Protein AF-A0AA88YT60-F1 (afdb_monomer_lite)

Foldseek 3Di:
DPQKDWAADPDPVDQPDDPPQFQPWDWDQDPVRDTDTQFTWHQADPVSITIGHGVVVVCVVVVHDPVNVVVVVD

Organism: Pinctada imbricata (NCBI:txid66713)

Sequence (74 aa):
MKGQYEVESGSIHNPFFITGDSGSAVFQKEIDGKLVCIGIAIGKTSYDTTVVTPIGAVLDALGLTDSDVKKLHS

Structure (mmCIF, N/CA/C/O backbone):
data_AF-A0AA88YT60-F1
#
_entry.id   AF-A0AA88YT60-F1
#
loop_
_atom_site.group_PDB
_atom_site.id
_atom_site.type_symbol
_atom_site.label_atom_id
_atom_site.label_alt_id
_atom_site.label_comp_id
_atom_site.label_asym_id
_atom_site.label_entity_id
_atom_site.label_seq_id
_atom_site.pdbx_PDB_ins_code
_atom_site.Cartn_x
_atom_site.Cartn_y
_atom_site.Cartn_z
_atom_site.occupancy
_atom_site.B_iso_or_equiv
_atom_site.auth_seq_id
_atom_site.auth_comp_id
_atom_site.auth_asym_id
_atom_site.auth_atom_id
_atom_site.pdbx_PDB_model_num
ATOM 1 N N . MET A 1 1 ? -5.359 -3.939 -13.292 1.00 68.69 1 MET A N 1
ATOM 2 C CA . MET A 1 1 ? -5.797 -4.855 -12.209 1.00 68.69 1 MET A CA 1
ATOM 3 C C . MET A 1 1 ? -7.012 -4.226 -11.534 1.00 68.69 1 MET A C 1
ATOM 5 O O . MET A 1 1 ? -6.955 -3.040 -11.248 1.00 68.69 1 MET A O 1
ATOM 9 N N . LYS A 1 2 ? -8.135 -4.938 -11.359 1.00 86.81 2 LYS A N 1
ATOM 10 C CA . LYS A 1 2 ? -9.355 -4.335 -10.783 1.00 86.81 2 LYS A CA 1
ATOM 11 C C . LYS A 1 2 ? -9.201 -4.190 -9.262 1.00 86.81 2 LYS A C 1
ATOM 13 O O . LYS A 1 2 ? -8.817 -5.154 -8.610 1.00 86.81 2 LYS A O 1
ATOM 18 N N . GLY A 1 3 ? -9.520 -3.014 -8.716 1.00 90.25 3 GLY A N 1
ATOM 19 C CA . GLY A 1 3 ? -9.529 -2.766 -7.266 1.00 90.25 3 GLY A CA 1
ATOM 20 C C . GLY A 1 3 ? -8.155 -2.539 -6.624 1.00 90.25 3 GLY A C 1
ATOM 21 O O . GLY A 1 3 ? -8.030 -2.707 -5.419 1.00 90.25 3 GLY A O 1
ATOM 22 N N . GLN A 1 4 ? -7.137 -2.195 -7.415 1.00 95.19 4 GLN A N 1
ATOM 23 C CA . GLN A 1 4 ? -5.792 -1.851 -6.940 1.00 95.19 4 GLN A CA 1
ATOM 24 C C . GLN A 1 4 ? -5.519 -0.373 -7.217 1.00 95.19 4 GLN A C 1
ATOM 26 O O . GLN A 1 4 ? -6.053 0.165 -8.190 1.00 95.19 4 GLN A O 1
ATOM 31 N N . TYR A 1 5 ? -4.681 0.261 -6.401 1.00 94.31 5 TYR A N 1
ATOM 32 C CA . TYR A 1 5 ? -4.129 1.570 -6.732 1.00 94.31 5 TYR A CA 1
ATOM 33 C C . TYR A 1 5 ? -2.874 1.414 -7.583 1.00 94.31 5 TYR A C 1
ATOM 35 O O . TYR A 1 5 ? -2.096 0.472 -7.414 1.00 94.31 5 TYR A O 1
ATOM 43 N N . GLU A 1 6 ? -2.684 2.374 -8.476 1.00 92.94 6 GLU A N 1
ATOM 44 C CA . GLU A 1 6 ? -1.469 2.547 -9.256 1.00 92.94 6 GLU A CA 1
ATOM 45 C C . GLU A 1 6 ? -0.825 3.862 -8.822 1.00 92.94 6 GLU A C 1
ATOM 47 O O . GLU A 1 6 ? -1.478 4.906 -8.825 1.00 92.94 6 GLU A O 1
ATOM 52 N N . VAL A 1 7 ? 0.427 3.795 -8.371 1.00 89.69 7 VAL A N 1
ATOM 53 C CA . VAL A 1 7 ? 1.176 4.953 -7.882 1.00 89.69 7 VAL A CA 1
ATOM 54 C C . VAL A 1 7 ? 2.358 5.200 -8.802 1.00 89.69 7 VAL A C 1
ATOM 56 O O . VAL A 1 7 ? 3.251 4.360 -8.947 1.00 89.69 7 VAL A O 1
ATOM 59 N N . GLU A 1 8 ? 2.352 6.371 -9.420 1.00 87.69 8 GLU A N 1
ATOM 60 C CA . GLU A 1 8 ? 3.406 6.832 -10.312 1.00 87.69 8 GLU A CA 1
ATOM 61 C C . GLU A 1 8 ? 4.429 7.665 -9.536 1.00 87.69 8 GLU A C 1
ATOM 63 O O . GLU A 1 8 ? 4.081 8.413 -8.618 1.00 87.69 8 GLU A O 1
ATOM 68 N N . SER A 1 9 ? 5.704 7.560 -9.914 1.00 83.44 9 SER A N 1
ATOM 69 C CA . SER A 1 9 ? 6.707 8.497 -9.414 1.00 83.44 9 SER A CA 1
ATOM 70 C C . SER A 1 9 ? 6.610 9.817 -10.173 1.00 83.44 9 SER A C 1
ATOM 72 O O . SER A 1 9 ? 6.556 9.834 -11.400 1.00 83.44 9 SER A O 1
ATOM 74 N N . GLY A 1 10 ? 6.693 10.936 -9.451 1.00 79.19 10 GLY A N 1
ATOM 75 C CA . GLY A 1 10 ? 6.861 12.258 -10.063 1.00 79.19 10 GLY A CA 1
ATOM 76 C C . GLY A 1 10 ? 8.242 12.476 -10.698 1.00 79.19 10 GLY A C 1
ATOM 77 O O . GLY A 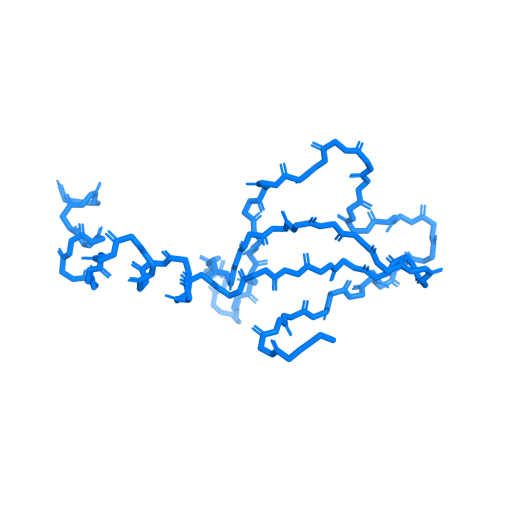1 10 ? 8.476 13.518 -11.303 1.00 79.19 10 GLY A O 1
ATOM 78 N N . SER A 1 11 ? 9.173 11.525 -10.548 1.00 79.31 11 SER A N 1
ATOM 79 C CA . SER A 1 11 ? 10.519 11.584 -11.116 1.00 79.31 11 SER A CA 1
ATOM 80 C C . SER A 1 11 ? 10.890 10.272 -11.797 1.00 79.31 11 SER A C 1
ATOM 82 O O . SER A 1 11 ? 10.867 9.210 -11.181 1.00 79.31 11 SER A O 1
ATOM 84 N N . ILE A 1 12 ? 11.335 10.365 -13.052 1.00 70.94 12 ILE A N 1
ATOM 85 C CA . ILE A 1 12 ? 11.816 9.223 -13.847 1.00 70.94 12 ILE A CA 1
ATOM 86 C C . ILE A 1 12 ? 13.109 8.633 -13.252 1.00 70.94 12 ILE A C 1
ATOM 88 O O . ILE A 1 12 ? 13.389 7.450 -13.413 1.00 70.94 12 ILE A O 1
ATOM 92 N N . HIS A 1 13 ? 13.906 9.440 -12.544 1.00 77.62 13 HIS A N 1
ATOM 93 C CA . HIS A 1 13 ? 15.209 9.021 -12.012 1.00 77.62 13 HIS A CA 1
ATOM 94 C C . HIS A 1 13 ? 15.164 8.518 -10.571 1.00 77.62 13 HIS A C 1
ATOM 96 O O . HIS A 1 13 ? 16.150 7.959 -10.098 1.00 77.62 13 HIS A O 1
ATOM 102 N N . ASN A 1 14 ? 14.051 8.732 -9.870 1.00 80.44 14 ASN A N 1
ATOM 103 C CA . ASN A 1 14 ? 13.878 8.258 -8.507 1.00 80.44 14 ASN A CA 1
ATOM 104 C C . ASN A 1 14 ? 12.588 7.439 -8.441 1.00 80.44 14 ASN A C 1
ATOM 106 O O . ASN A 1 14 ? 11.510 8.024 -8.284 1.00 80.44 14 ASN A O 1
ATOM 110 N N . PRO A 1 15 ? 12.668 6.114 -8.645 1.00 79.81 15 PRO A N 1
ATOM 111 C CA . PRO A 1 15 ? 11.488 5.272 -8.594 1.00 79.81 15 PRO A CA 1
ATOM 112 C C . PRO A 1 15 ? 10.862 5.361 -7.201 1.00 79.81 15 PRO A C 1
ATOM 114 O O . PRO A 1 15 ? 11.562 5.404 -6.192 1.00 79.81 15 PRO A O 1
ATOM 117 N N . PHE A 1 16 ? 9.531 5.401 -7.153 1.00 82.25 16 PHE A N 1
ATOM 118 C CA . PHE A 1 16 ? 8.802 5.445 -5.885 1.00 82.25 16 PHE A CA 1
ATOM 119 C C . PHE A 1 16 ? 8.975 4.135 -5.096 1.00 82.25 16 PHE A C 1
ATOM 121 O O . PHE A 1 16 ? 9.008 4.167 -3.871 1.00 82.25 16 PHE A O 1
ATOM 128 N N . PHE A 1 17 ? 9.129 3.009 -5.804 1.00 87.38 17 PHE A N 1
ATOM 129 C CA . PHE A 1 17 ? 9.371 1.670 -5.257 1.00 87.38 17 PHE A CA 1
ATOM 130 C C . PHE A 1 17 ? 10.458 0.939 -6.044 1.00 87.38 17 PHE A C 1
ATOM 132 O O . PHE A 1 17 ? 10.512 1.026 -7.275 1.00 87.38 17 PHE A O 1
ATOM 139 N N . ILE A 1 18 ? 11.267 0.142 -5.347 1.00 88.62 18 ILE A N 1
ATOM 140 C CA . ILE A 1 18 ? 12.258 -0.761 -5.940 1.00 88.62 18 ILE A CA 1
ATOM 141 C C . ILE A 1 18 ? 12.020 -2.220 -5.530 1.00 88.62 18 ILE A C 1
ATOM 143 O O . ILE A 1 18 ? 11.228 -2.545 -4.644 1.00 88.62 18 ILE A O 1
ATOM 147 N N . THR A 1 19 ? 12.697 -3.144 -6.217 1.00 86.75 19 THR A N 1
ATOM 148 C CA . THR A 1 19 ? 12.668 -4.567 -5.860 1.00 86.75 19 THR A CA 1
ATOM 149 C C . THR A 1 19 ? 13.152 -4.751 -4.423 1.00 86.75 19 THR A C 1
ATOM 151 O O . THR A 1 19 ? 14.273 -4.369 -4.101 1.00 86.75 19 THR A O 1
ATOM 154 N N . GLY A 1 20 ? 12.321 -5.374 -3.588 1.00 89.12 20 GLY A N 1
ATOM 155 C CA . GLY A 1 20 ? 12.567 -5.535 -2.151 1.00 89.12 20 GLY A CA 1
ATOM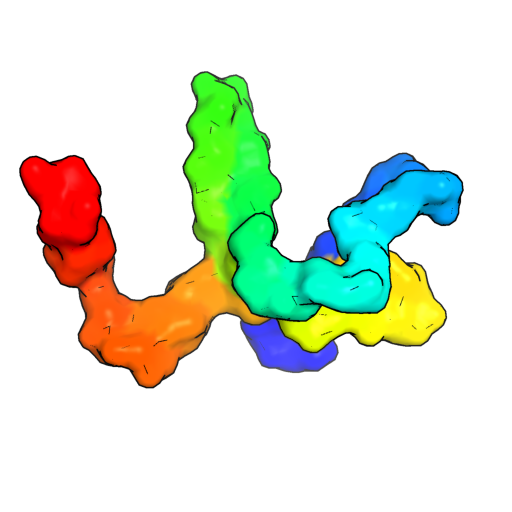 156 C C . GLY A 1 20 ? 11.541 -4.812 -1.278 1.00 89.12 20 GLY A C 1
ATOM 157 O O . GLY A 1 20 ? 11.284 -5.262 -0.170 1.00 89.12 20 GLY A O 1
ATOM 158 N N . ASP A 1 21 ? 10.864 -3.792 -1.808 1.00 91.06 21 ASP A N 1
ATOM 159 C CA . ASP A 1 21 ? 9.910 -2.977 -1.038 1.00 91.06 21 ASP A CA 1
ATOM 160 C C . ASP A 1 21 ? 8.506 -3.602 -0.920 1.00 91.06 21 ASP A C 1
ATOM 162 O O . ASP A 1 21 ? 7.587 -3.000 -0.359 1.00 91.06 21 ASP A O 1
ATOM 166 N N . SER A 1 22 ? 8.301 -4.810 -1.453 1.00 92.62 22 SER A N 1
ATO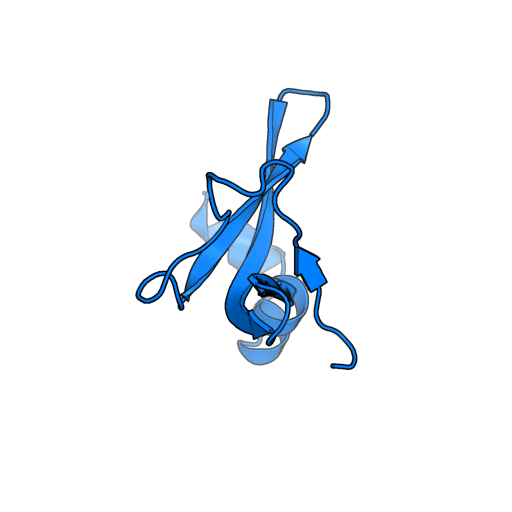M 167 C CA . SER A 1 22 ? 7.019 -5.520 -1.357 1.00 92.62 22 SER A CA 1
ATOM 168 C C . SER A 1 22 ? 6.615 -5.728 0.105 1.00 92.62 22 SER A C 1
ATOM 170 O O . SER A 1 22 ? 7.427 -6.137 0.928 1.00 92.62 22 SER A O 1
ATOM 172 N N . GLY A 1 23 ? 5.350 -5.457 0.428 1.00 93.50 23 GLY A N 1
ATOM 173 C CA . GLY A 1 23 ? 4.844 -5.482 1.802 1.00 93.50 23 GLY A CA 1
ATOM 174 C C . GLY A 1 23 ? 4.991 -4.156 2.556 1.00 93.50 23 GLY A C 1
ATOM 175 O O . GLY A 1 23 ? 4.430 -4.024 3.643 1.00 93.50 23 GLY A O 1
ATOM 176 N N . SER A 1 24 ? 5.676 -3.156 1.993 1.00 94.75 24 SER A N 1
ATOM 177 C CA . SER A 1 24 ? 5.759 -1.827 2.608 1.00 94.75 24 SER A CA 1
ATOM 178 C C . SER A 1 24 ? 4.407 -1.117 2.602 1.00 94.75 24 SER A C 1
ATOM 180 O O . SER A 1 24 ? 3.646 -1.192 1.632 1.00 94.75 24 SER A O 1
ATOM 182 N N . ALA A 1 25 ? 4.126 -0.387 3.680 1.00 94.50 25 ALA A N 1
ATOM 183 C CA . ALA A 1 25 ? 2.961 0.482 3.768 1.00 94.50 25 ALA A CA 1
ATOM 184 C C . ALA A 1 25 ? 3.157 1.747 2.920 1.00 94.50 25 ALA A C 1
ATOM 186 O O . ALA A 1 25 ? 4.235 2.343 2.899 1.00 94.50 25 ALA A O 1
ATOM 187 N N . VAL A 1 26 ? 2.092 2.169 2.245 1.00 94.62 26 VAL A N 1
ATOM 188 C CA . VAL A 1 26 ? 2.059 3.369 1.407 1.00 94.62 26 VAL A CA 1
ATOM 189 C C . VAL A 1 26 ? 1.180 4.408 2.080 1.00 94.62 26 VAL A C 1
ATOM 191 O O . VAL A 1 26 ? 0.040 4.120 2.446 1.00 94.62 26 VAL A O 1
ATOM 194 N N . PHE A 1 27 ? 1.703 5.625 2.219 1.00 94.81 27 PHE A N 1
ATOM 195 C CA . PHE A 1 27 ? 1.021 6.721 2.897 1.00 94.81 27 PHE A CA 1
ATOM 196 C C . PHE A 1 27 ? 0.789 7.897 1.957 1.00 94.81 27 PHE A C 1
ATOM 198 O O . PHE A 1 27 ? 1.685 8.305 1.219 1.00 94.81 27 PHE A O 1
ATOM 205 N N . GLN A 1 28 ? -0.400 8.483 2.044 1.00 93.12 28 GLN A N 1
ATOM 206 C CA . GLN A 1 28 ? -0.697 9.788 1.479 1.00 93.12 28 GLN A CA 1
ATOM 207 C C . GLN A 1 28 ? -0.561 10.847 2.570 1.00 93.12 28 GLN A C 1
ATOM 209 O O . GLN A 1 28 ? -1.064 10.675 3.680 1.00 93.12 28 GLN A O 1
ATOM 214 N N . LYS A 1 29 ? 0.109 11.955 2.248 1.00 94.31 29 LYS A N 1
ATOM 215 C CA . LYS A 1 29 ? 0.133 13.137 3.107 1.00 94.31 29 LYS A CA 1
ATOM 216 C C . LYS A 1 29 ? -1.075 14.019 2.798 1.00 94.31 29 LYS A C 1
ATOM 218 O O . LYS A 1 29 ? -1.215 14.484 1.669 1.00 94.31 29 LYS A O 1
ATOM 223 N N . GLU A 1 30 ? -1.924 14.249 3.790 1.00 93.94 30 GLU A N 1
ATOM 224 C CA . GLU A 1 30 ? -3.050 15.178 3.693 1.00 93.94 30 GLU A CA 1
ATOM 225 C C . GLU A 1 30 ? -2.597 16.643 3.811 1.00 93.94 30 GLU A C 1
ATOM 227 O O . GLU A 1 30 ? -1.461 16.944 4.191 1.00 93.94 30 GLU A O 1
ATOM 232 N N . ILE A 1 31 ? -3.502 17.575 3.489 1.00 94.12 31 ILE A N 1
ATOM 233 C CA . ILE A 1 31 ? -3.244 19.026 3.517 1.00 94.12 31 ILE A CA 1
ATOM 234 C C . ILE A 1 31 ? -2.828 19.496 4.920 1.00 94.12 31 ILE A C 1
ATOM 236 O O . ILE A 1 31 ? -1.978 20.375 5.048 1.00 94.12 31 ILE A O 1
ATOM 240 N N . ASP A 1 32 ? -3.387 18.893 5.971 1.00 94.75 32 ASP A N 1
ATOM 241 C CA . ASP A 1 32 ? -3.066 19.208 7.368 1.00 94.75 32 ASP A CA 1
ATOM 242 C C . ASP A 1 32 ? -1.750 18.567 7.857 1.00 94.75 32 ASP A C 1
ATOM 244 O O . ASP A 1 32 ? -1.333 18.775 8.996 1.00 94.75 32 ASP A O 1
ATOM 248 N N . GLY A 1 33 ? -1.074 17.807 6.990 1.00 93.19 33 GLY A N 1
ATOM 249 C CA . GLY A 1 33 ? 0.195 17.151 7.264 1.00 93.19 33 GLY A CA 1
ATOM 250 C C . GLY A 1 33 ? 0.088 15.745 7.849 1.00 93.19 33 GLY A C 1
ATOM 251 O O . GLY A 1 33 ? 1.134 15.119 8.034 1.00 93.19 33 GLY A O 1
ATOM 252 N N . LYS A 1 34 ? -1.118 15.221 8.105 1.00 94.25 34 LYS A N 1
ATOM 253 C CA . LYS A 1 34 ? -1.297 13.832 8.546 1.00 94.25 34 LYS A CA 1
ATOM 254 C C . LYS A 1 34 ? -0.901 12.847 7.452 1.00 94.25 34 LYS A C 1
ATOM 256 O O . LYS A 1 34 ? -1.088 13.101 6.265 1.00 94.25 34 LYS A O 1
ATOM 261 N N . LEU A 1 35 ? -0.363 11.704 7.872 1.00 94.25 35 LEU A N 1
ATOM 262 C CA . LEU A 1 35 ? -0.098 10.570 6.995 1.00 94.25 35 LEU A CA 1
ATOM 263 C C . LEU A 1 35 ? -1.223 9.553 7.147 1.00 94.25 35 LEU A C 1
ATOM 265 O O . LEU A 1 35 ? -1.430 9.012 8.232 1.00 94.25 35 LEU A O 1
ATOM 269 N N . VAL A 1 36 ? -1.922 9.281 6.052 1.00 93.25 36 VAL A N 1
ATOM 270 C CA . VAL A 1 36 ? -2.978 8.272 5.986 1.00 93.25 36 VAL A CA 1
ATOM 271 C C . VAL A 1 36 ? -2.450 7.083 5.205 1.00 93.25 36 VAL A C 1
ATOM 273 O O . VAL A 1 36 ? -2.000 7.231 4.069 1.00 93.25 36 VAL A O 1
ATOM 276 N N . CYS A 1 37 ? -2.472 5.900 5.822 1.00 94.25 37 CYS A N 1
ATOM 277 C CA . CYS A 1 37 ? -2.134 4.665 5.122 1.00 94.25 37 CYS A CA 1
ATOM 278 C C . CYS A 1 37 ? -3.196 4.413 4.051 1.00 94.25 37 CYS A C 1
ATOM 280 O O . CYS A 1 37 ? -4.377 4.297 4.370 1.00 94.25 37 CYS A O 1
ATOM 282 N N . ILE A 1 38 ? -2.779 4.331 2.791 1.00 95.00 38 ILE A N 1
ATOM 283 C CA . ILE A 1 38 ? -3.678 4.039 1.672 1.00 95.00 38 ILE A CA 1
ATOM 284 C C . ILE A 1 38 ? -3.616 2.567 1.271 1.00 95.00 38 ILE A C 1
ATOM 286 O O . ILE A 1 38 ? -4.574 2.051 0.697 1.00 95.00 38 ILE A O 1
ATOM 290 N N . GLY A 1 39 ? -2.534 1.858 1.599 1.00 95.94 39 GLY A N 1
ATOM 291 C CA . GLY A 1 39 ? -2.399 0.459 1.222 1.00 95.94 39 GLY A CA 1
ATOM 292 C C . GLY A 1 39 ? -1.020 -0.141 1.427 1.00 95.94 39 GLY A C 1
ATOM 293 O O . GLY A 1 39 ? -0.150 0.452 2.061 1.00 95.94 39 GLY A O 1
ATOM 294 N N . ILE A 1 40 ? -0.844 -1.337 0.871 1.00 96.19 40 ILE A N 1
ATOM 295 C CA . ILE A 1 40 ? 0.396 -2.113 0.918 1.00 96.19 40 ILE A CA 1
ATOM 296 C C . ILE A 1 40 ? 0.891 -2.342 -0.507 1.00 96.19 40 ILE A C 1
ATOM 298 O O . ILE A 1 40 ? 0.129 -2.786 -1.367 1.00 96.19 40 ILE A O 1
ATOM 302 N N . ALA A 1 41 ? 2.164 -2.056 -0.764 1.00 95.25 41 ALA A N 1
ATOM 303 C CA . ALA A 1 41 ? 2.762 -2.295 -2.068 1.00 95.25 41 ALA A CA 1
ATOM 304 C C . ALA A 1 41 ? 2.941 -3.792 -2.337 1.00 95.25 41 ALA A C 1
ATOM 306 O O . ALA A 1 41 ? 3.481 -4.526 -1.507 1.00 95.25 41 ALA A O 1
ATOM 307 N N . ILE A 1 42 ? 2.521 -4.238 -3.521 1.00 94.81 42 ILE A N 1
ATOM 308 C CA . ILE A 1 42 ? 2.577 -5.654 -3.922 1.00 94.81 42 ILE A CA 1
ATOM 309 C C . ILE A 1 42 ? 3.475 -5.911 -5.131 1.00 94.81 42 ILE A C 1
ATOM 311 O O . ILE A 1 42 ? 3.709 -7.061 -5.491 1.00 94.81 42 ILE A O 1
ATOM 315 N N . GLY A 1 43 ? 3.977 -4.856 -5.769 1.00 91.44 43 GLY A N 1
ATOM 316 C CA . GLY A 1 43 ? 4.873 -4.973 -6.909 1.00 91.44 43 GLY A CA 1
ATOM 317 C C . GLY A 1 43 ? 4.804 -3.758 -7.816 1.00 91.44 43 GLY A C 1
ATOM 318 O O . GLY A 1 43 ? 4.333 -2.692 -7.419 1.00 91.44 43 GLY A O 1
ATOM 319 N N . LYS A 1 44 ? 5.268 -3.939 -9.050 1.00 90.31 44 LYS A N 1
ATOM 320 C CA . LYS A 1 44 ? 5.272 -2.905 -10.081 1.00 90.31 44 LYS A CA 1
ATOM 321 C C . LYS A 1 44 ? 4.805 -3.440 -11.426 1.00 90.31 44 LYS A C 1
ATOM 323 O O . LYS A 1 44 ? 4.889 -4.643 -11.684 1.00 90.31 44 LYS A O 1
ATOM 328 N N . THR A 1 45 ? 4.314 -2.549 -12.276 1.00 88.94 45 THR A N 1
ATOM 329 C CA . THR A 1 45 ? 3.961 -2.869 -13.661 1.00 88.94 45 THR A CA 1
ATOM 330 C C . THR A 1 45 ? 5.201 -2.855 -14.562 1.00 88.94 45 THR A C 1
ATOM 332 O O . THR A 1 45 ? 6.297 -2.474 -14.149 1.00 88.94 45 THR A O 1
ATOM 335 N N . SER A 1 46 ? 5.029 -3.234 -15.831 1.00 86.69 46 SER A N 1
ATOM 336 C CA . SER A 1 46 ? 6.060 -3.080 -16.867 1.00 86.69 46 SER A CA 1
ATOM 337 C C . SER A 1 46 ? 6.396 -1.620 -17.198 1.00 86.69 46 SER A C 1
ATOM 339 O O . SER A 1 46 ? 7.370 -1.381 -17.904 1.00 86.69 46 SER A O 1
ATOM 341 N N . TYR A 1 47 ? 5.601 -0.661 -16.714 1.00 84.88 47 TYR A N 1
ATOM 342 C CA . TYR A 1 47 ? 5.806 0.778 -16.891 1.00 84.88 47 TYR A CA 1
ATOM 343 C C . TYR A 1 47 ? 6.425 1.440 -15.645 1.00 84.88 47 TYR A C 1
ATOM 345 O O . TYR A 1 47 ? 6.363 2.656 -15.507 1.00 84.88 47 TYR A O 1
ATOM 353 N N . ASP A 1 48 ? 6.995 0.646 -14.728 1.00 83.38 48 ASP A N 1
ATOM 354 C CA . ASP A 1 48 ? 7.600 1.089 -13.458 1.00 83.38 48 ASP A CA 1
ATOM 355 C C . ASP A 1 48 ? 6.650 1.840 -12.502 1.00 83.38 48 ASP A C 1
ATOM 357 O O . ASP A 1 48 ? 7.081 2.460 -11.528 1.00 83.38 48 ASP A O 1
ATOM 361 N N . THR A 1 49 ? 5.339 1.717 -12.706 1.00 88.50 49 THR A N 1
ATOM 362 C CA . THR A 1 49 ? 4.334 2.176 -11.741 1.00 88.50 49 THR A CA 1
ATOM 363 C C . THR A 1 49 ? 4.171 1.158 -10.618 1.00 88.50 49 THR A C 1
ATOM 365 O O . THR A 1 49 ? 4.239 -0.056 -10.834 1.00 88.50 49 THR A O 1
ATOM 368 N N . THR A 1 50 ? 3.966 1.641 -9.394 1.00 91.19 50 THR A N 1
ATOM 369 C CA . THR A 1 50 ? 3.793 0.784 -8.216 1.00 91.19 50 THR A CA 1
ATOM 370 C C . THR A 1 50 ? 2.348 0.334 -8.113 1.00 91.19 50 THR A C 1
ATOM 372 O O . THR A 1 50 ? 1.434 1.149 -8.201 1.00 91.19 50 THR A O 1
ATOM 375 N N . VAL A 1 51 ? 2.137 -0.951 -7.853 1.00 93.75 51 VAL A N 1
ATOM 376 C CA . VAL A 1 51 ? 0.816 -1.508 -7.572 1.00 93.75 51 VAL A CA 1
ATOM 377 C C . VAL A 1 51 ? 0.636 -1.634 -6.065 1.00 93.75 51 VAL A C 1
ATOM 379 O O . VAL A 1 51 ? 1.468 -2.229 -5.374 1.00 93.75 51 VAL A O 1
ATOM 382 N N . VAL A 1 52 ? -0.469 -1.090 -5.561 1.00 95.81 52 VAL A N 1
ATOM 383 C CA . VAL A 1 52 ? -0.771 -1.019 -4.130 1.00 95.81 52 VAL A CA 1
ATOM 384 C C . VAL A 1 52 ? -2.154 -1.607 -3.859 1.00 95.81 52 VAL A C 1
ATOM 386 O O . VAL A 1 52 ? -3.149 -1.171 -4.442 1.00 95.81 52 VAL A O 1
ATOM 389 N N . THR A 1 53 ? -2.220 -2.562 -2.932 1.00 97.06 53 THR A N 1
ATOM 390 C CA . THR A 1 53 ? -3.482 -3.101 -2.414 1.00 97.06 53 THR A CA 1
ATOM 391 C C . THR A 1 53 ? -4.089 -2.120 -1.421 1.00 97.06 53 THR A C 1
ATOM 393 O O . THR A 1 53 ? -3.420 -1.813 -0.431 1.00 97.06 53 THR A O 1
ATOM 396 N N . PRO A 1 54 ? -5.335 -1.648 -1.624 1.00 96.44 54 PRO A N 1
ATOM 397 C CA . PRO A 1 54 ? -5.989 -0.731 -0.699 1.00 96.44 54 PRO A CA 1
ATOM 398 C C . PRO A 1 54 ? -6.026 -1.281 0.727 1.00 96.44 54 PRO A C 1
ATOM 400 O O . PRO A 1 54 ? -6.390 -2.441 0.927 1.00 96.44 54 PRO A O 1
ATOM 403 N N . ILE A 1 55 ? -5.705 -0.447 1.722 1.00 95.06 55 ILE A N 1
ATOM 404 C CA . ILE A 1 55 ? -5.630 -0.899 3.120 1.00 95.06 55 ILE A CA 1
ATOM 405 C C . ILE A 1 55 ? -6.967 -1.472 3.605 1.00 95.06 55 ILE A C 1
ATOM 407 O O . ILE A 1 55 ? -6.971 -2.488 4.288 1.00 95.06 55 ILE A O 1
ATOM 411 N N . GLY A 1 56 ? -8.098 -0.904 3.168 1.00 92.88 56 GLY A N 1
ATOM 412 C CA . GLY A 1 56 ? -9.432 -1.420 3.491 1.00 92.88 56 GLY A CA 1
ATOM 413 C C . GLY A 1 56 ? -9.631 -2.870 3.041 1.00 92.88 56 GLY A C 1
ATOM 414 O O . GLY A 1 56 ? -10.068 -3.695 3.830 1.00 92.88 56 GLY A O 1
ATOM 415 N N . ALA A 1 57 ? -9.189 -3.222 1.828 1.00 93.31 57 ALA A N 1
ATOM 416 C CA . ALA A 1 57 ? -9.281 -4.596 1.332 1.00 93.31 57 ALA A CA 1
ATOM 417 C C . ALA A 1 57 ? -8.412 -5.576 2.143 1.00 93.31 57 ALA A C 1
ATOM 419 O O . ALA A 1 57 ? -8.773 -6.741 2.296 1.00 93.31 57 ALA A O 1
ATOM 420 N N . VAL A 1 58 ? -7.274 -5.111 2.672 1.00 93.44 58 VAL A N 1
ATOM 421 C CA . VAL A 1 58 ? -6.419 -5.908 3.565 1.00 93.44 58 VAL A CA 1
ATOM 422 C C . VAL A 1 58 ? -7.099 -6.117 4.918 1.00 93.44 58 VAL A C 1
ATOM 424 O O . VAL A 1 58 ? -7.128 -7.239 5.414 1.00 93.44 58 VAL A O 1
ATOM 427 N N . LEU A 1 59 ? -7.664 -5.058 5.505 1.00 92.25 59 LEU A N 1
ATOM 428 C CA . LEU A 1 59 ? -8.365 -5.128 6.790 1.00 92.25 59 LEU A CA 1
ATOM 429 C C . LEU A 1 59 ? -9.599 -6.034 6.710 1.00 92.25 59 LEU A C 1
ATOM 431 O O . LEU A 1 59 ? -9.759 -6.909 7.561 1.00 92.25 59 LEU A O 1
ATOM 435 N N . ASP A 1 60 ? -10.394 -5.906 5.646 1.00 92.19 60 ASP A N 1
ATOM 436 C CA . ASP A 1 60 ? -11.552 -6.763 5.383 1.00 92.19 60 ASP A CA 1
ATOM 437 C C . ASP A 1 60 ? -11.143 -8.238 5.267 1.00 92.19 60 ASP A C 1
ATOM 439 O O . ASP A 1 60 ? -11.770 -9.114 5.863 1.00 92.19 60 ASP A O 1
ATOM 443 N N . ALA A 1 61 ? -10.054 -8.526 4.544 1.00 92.69 61 ALA A N 1
ATOM 444 C CA . ALA A 1 61 ? -9.531 -9.885 4.402 1.00 92.69 61 ALA A CA 1
ATOM 445 C C . ALA A 1 61 ? -9.039 -10.482 5.733 1.00 92.69 61 ALA A C 1
ATOM 447 O O . ALA A 1 61 ? -9.072 -11.700 5.909 1.00 92.69 61 ALA A O 1
ATOM 448 N N . LEU A 1 62 ? -8.598 -9.638 6.669 1.00 91.81 62 LEU A N 1
ATOM 449 C CA . LEU A 1 62 ? -8.204 -10.032 8.023 1.00 91.81 62 LEU A CA 1
ATOM 450 C C . LEU A 1 62 ? -9.384 -10.067 9.009 1.00 91.81 62 LEU A C 1
ATOM 452 O O . LEU A 1 62 ? -9.199 -10.477 10.154 1.00 91.81 62 LEU A O 1
ATOM 456 N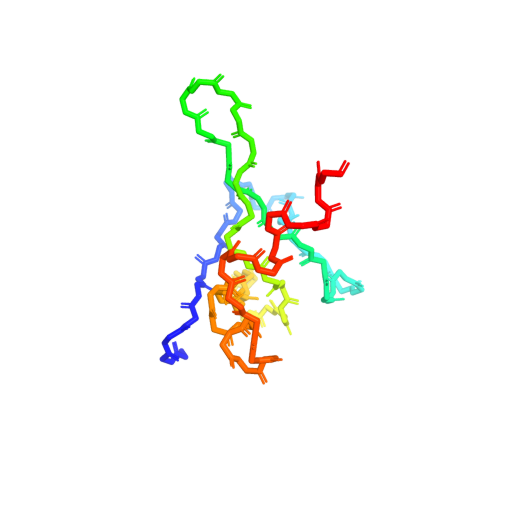 N . GLY A 1 63 ? -10.585 -9.651 8.591 1.00 91.62 63 GLY A N 1
ATOM 457 C CA . GLY A 1 63 ? -11.756 -9.536 9.460 1.00 91.62 63 GLY A CA 1
ATOM 458 C C . GLY A 1 63 ? -11.622 -8.439 10.521 1.00 91.62 63 GLY A C 1
ATOM 459 O O . GLY A 1 63 ? -12.252 -8.533 11.5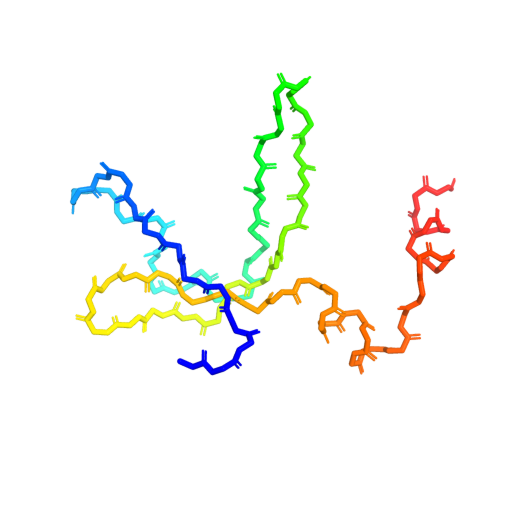74 1.00 91.62 63 GLY A O 1
ATOM 460 N N . LEU A 1 64 ? -10.783 -7.429 10.273 1.00 89.00 64 LEU A N 1
ATOM 461 C CA . LEU A 1 64 ? -10.539 -6.327 11.199 1.00 89.00 64 LEU A CA 1
ATOM 462 C C . LEU A 1 64 ? -11.505 -5.177 10.929 1.00 89.00 64 LEU A C 1
ATOM 464 O O . LEU A 1 64 ? -11.633 -4.710 9.800 1.00 89.00 64 LEU A O 1
ATOM 468 N N . THR A 1 65 ? -12.146 -4.685 11.986 1.00 80.44 65 THR A N 1
ATOM 469 C CA . THR A 1 65 ? -12.988 -3.486 11.929 1.00 80.44 65 THR A CA 1
ATOM 470 C C . THR A 1 65 ? -12.213 -2.247 12.375 1.00 80.44 65 THR A C 1
ATOM 472 O O . THR A 1 65 ? -11.216 -2.343 13.094 1.00 80.44 65 THR A O 1
ATOM 475 N N . ASP A 1 66 ? -12.722 -1.055 12.056 1.00 73.38 66 ASP A N 1
ATOM 476 C CA . ASP A 1 66 ? -12.187 0.211 12.586 1.00 73.38 66 ASP A CA 1
ATOM 477 C C . ASP A 1 66 ? -12.100 0.220 14.122 1.00 73.38 66 ASP A C 1
ATOM 479 O O . ASP A 1 66 ? -11.223 0.854 14.712 1.00 73.38 66 ASP A O 1
ATOM 483 N N . SER A 1 67 ? -13.010 -0.493 14.789 1.00 75.25 67 SER A N 1
ATOM 484 C CA . SER A 1 67 ? -13.019 -0.684 16.242 1.00 75.25 67 SER A CA 1
ATOM 485 C C . SER A 1 67 ? -11.787 -1.443 16.736 1.00 75.25 67 SER A C 1
ATOM 487 O O . SER A 1 67 ? -11.277 -1.142 17.813 1.00 75.25 67 SER A O 1
ATOM 489 N N . ASP A 1 68 ? -11.316 -2.421 15.964 1.00 78.50 68 ASP A N 1
ATOM 490 C CA . ASP A 1 68 ? -10.152 -3.242 16.300 1.00 78.50 68 ASP A CA 1
ATOM 491 C C . ASP A 1 68 ? -8.859 -2.463 16.069 1.00 78.50 68 ASP A C 1
ATOM 493 O O . ASP A 1 68 ? -7.960 -2.487 16.908 1.00 78.50 68 ASP A O 1
ATOM 497 N N . VAL A 1 69 ? -8.812 -1.670 14.995 1.00 73.31 69 VAL A N 1
ATOM 498 C CA . VAL A 1 69 ? -7.688 -0.770 14.709 1.00 73.31 69 VAL A CA 1
ATOM 499 C C . VAL A 1 69 ? -7.560 0.314 15.784 1.00 73.31 69 VAL A C 1
ATOM 501 O O . VAL A 1 69 ? -6.461 0.583 16.261 1.00 73.31 69 VAL A O 1
ATOM 504 N N . LYS A 1 70 ? -8.672 0.902 16.248 1.00 70.94 70 LYS A N 1
ATOM 505 C CA . LYS A 1 70 ? -8.646 1.921 17.316 1.00 70.94 70 LYS A CA 1
ATOM 506 C C . LYS A 1 70 ? -8.093 1.396 18.644 1.00 70.94 70 LYS A C 1
ATOM 508 O O . LYS A 1 70 ? -7.433 2.156 19.344 1.00 70.94 70 LYS A O 1
ATOM 513 N N . LYS A 1 71 ? -8.318 0.118 18.974 1.00 68.62 71 LYS A N 1
ATOM 514 C CA . LYS A 1 71 ? -7.782 -0.518 20.193 1.00 68.62 71 LYS A CA 1
ATOM 515 C C . LYS A 1 71 ? -6.268 -0.737 20.151 1.00 68.62 71 LYS A C 1
ATOM 517 O O . LYS A 1 71 ? -5.652 -0.809 21.203 1.00 68.62 71 LYS A O 1
ATOM 522 N N . LEU A 1 72 ? -5.660 -0.843 18.966 1.00 60.72 72 LEU A N 1
ATOM 523 C CA . LEU A 1 72 ? -4.198 -0.953 18.833 1.00 60.72 72 LEU A CA 1
ATOM 524 C C . LEU A 1 72 ? -3.473 0.362 19.161 1.00 60.72 72 LEU A C 1
ATOM 526 O O . LEU A 1 72 ? -2.269 0.353 19.401 1.00 60.72 72 LEU A O 1
ATOM 530 N N . HIS A 1 73 ? -4.197 1.483 19.157 1.00 57.78 73 HIS A N 1
ATOM 531 C CA . HIS A 1 73 ? -3.660 2.823 19.388 1.00 57.78 73 HIS A CA 1
ATOM 532 C C . HIS A 1 73 ? -4.086 3.438 20.736 1.00 57.78 73 HIS A C 1
ATOM 534 O O . HIS A 1 73 ? -3.785 4.609 20.977 1.00 57.78 73 HIS A O 1
ATOM 540 N N . SER A 1 74 ? -4.777 2.675 21.593 1.00 50.16 74 SER A N 1
ATO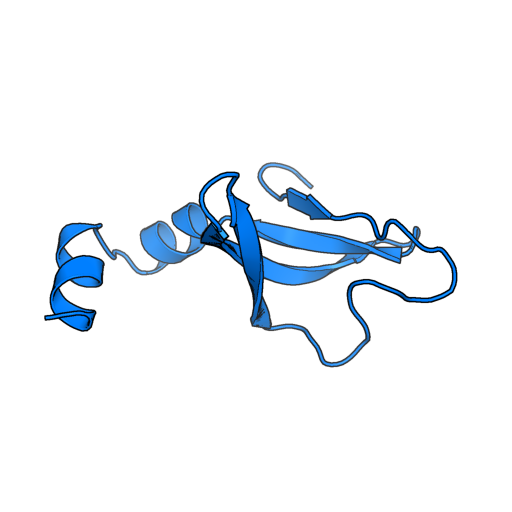M 541 C CA . SER A 1 74 ? -5.167 3.048 22.964 1.00 50.16 74 SER A CA 1
ATOM 542 C C . SER A 1 74 ? -4.332 2.308 23.997 1.00 50.16 74 SER A C 1
ATOM 544 O O . SER A 1 74 ? -3.881 2.960 24.960 1.00 50.16 74 SER A O 1
#

Secondary structure (DSSP, 8-state):
-TT-EEE--S-TTS-S--TT-TT-EEEEEPTTS-EEEEEEEEEE-TTSPEEEEEHHHHHHHTT--HHHHHHHT-

pLDDT: mean 87.36, std 9.79, range [50.16, 97.06]

Radius of gyration: 13.87 Å; chains: 1; bounding box: 28×29×40 Å